Protein AF-A0A959XZ48-F1 (afdb_monomer_lite)

Radius of gyration: 23.35 Å; chains: 1; bounding box: 38×27×77 Å

Secondary structure (DSSP, 8-state):
--HHHHHHHHHHHHHHHGGGGS------TT--PEEEE-EE-SSSTT-EE--------TT---EEEES--TTS-EEEEEE-TTS---EEEEESSSTT-EEEEEETTT-TTSEEEEEE--

Foldseek 3Di:
DPPVVVVVVVVVVVVVVVVVPPPPPPPPPLPDADEWEWDADPVDHPGTDGDDDDDDDPSGHHYDYDDDDLQDKDKDKDADPVLDKDKDFDAPPDPVHTPDMWILVVDPVSITMDIDHD

Sequence (118 aa):
MKSKQIVLLFGLLIAGMAHSFAQPFTLDKKLAPVKLQLEENKKLKGTKLVGAKGTAKKEGQYYYVKGHSMFQPVDIFLTSSNNKPVQMEVVKNNWNDIVKQASTVDAQDGIADIKVRA

pLDDT: mean 85.39, std 10.36, range [56.44, 96.25]

Structure (mmCIF, N/CA/C/O backbone):
data_AF-A0A959XZ48-F1
#
_entry.id   AF-A0A959XZ48-F1
#
loop_
_atom_site.group_PDB
_atom_site.id
_atom_site.type_symbol
_atom_site.label_atom_id
_atom_site.label_alt_id
_atom_site.label_comp_id
_atom_site.label_asym_id
_atom_site.label_entity_id
_atom_site.label_seq_id
_atom_site.pdbx_PDB_ins_code
_atom_site.Cartn_x
_atom_site.Cartn_y
_atom_site.Cartn_z
_atom_site.occupancy
_atom_site.B_iso_or_equiv
_atom_site.auth_seq_id
_atom_site.auth_comp_id
_atom_site.auth_asym_id
_atom_site.auth_atom_id
_atom_site.pdbx_PDB_model_num
ATOM 1 N N . MET A 1 1 ? -17.730 -2.304 60.978 1.00 56.44 1 MET A N 1
ATOM 2 C CA . MET A 1 1 ? -18.309 -2.067 59.632 1.00 56.44 1 MET A CA 1
ATOM 3 C C . MET A 1 1 ? -19.287 -3.185 59.318 1.00 56.44 1 MET A C 1
ATOM 5 O O . MET A 1 1 ? -18.970 -4.335 59.597 1.00 56.44 1 MET A O 1
ATOM 9 N N . LYS A 1 2 ? -20.487 -2.871 58.817 1.00 72.25 2 LYS A N 1
ATOM 10 C CA . LYS A 1 2 ? -21.495 -3.901 58.489 1.00 72.25 2 LYS A CA 1
ATOM 11 C C . LYS A 1 2 ? -21.005 -4.722 57.284 1.00 72.25 2 LYS A C 1
ATOM 13 O O . LYS A 1 2 ? -20.384 -4.149 56.394 1.00 72.25 2 LYS A O 1
ATOM 18 N N . SER A 1 3 ? -21.309 -6.021 57.212 1.00 71.69 3 SER A N 1
ATOM 19 C CA . SER A 1 3 ? -20.847 -6.922 56.130 1.00 71.69 3 SER A CA 1
ATOM 20 C C . SER A 1 3 ? -21.125 -6.386 54.717 1.00 71.69 3 SER A C 1
ATOM 22 O O . SER A 1 3 ? -20.293 -6.510 53.825 1.00 71.69 3 SER A O 1
ATOM 24 N N . LYS A 1 4 ? -22.246 -5.677 54.535 1.00 75.50 4 LYS A N 1
ATOM 25 C CA . LYS A 1 4 ? -22.615 -5.003 53.278 1.00 75.50 4 LYS A CA 1
ATOM 26 C C . LYS A 1 4 ? -21.634 -3.897 52.855 1.00 75.50 4 LYS A C 1
ATOM 28 O O . LYS A 1 4 ? -21.434 -3.690 51.666 1.00 75.50 4 LYS A O 1
ATOM 33 N N . GLN A 1 5 ? -21.001 -3.208 53.808 1.00 76.44 5 GLN A N 1
ATOM 34 C CA . GLN A 1 5 ? -20.003 -2.167 53.527 1.00 76.44 5 GLN A CA 1
ATOM 35 C C . GLN A 1 5 ? -18.667 -2.766 53.074 1.00 76.44 5 GLN A C 1
ATOM 37 O O . GLN A 1 5 ? -17.974 -2.155 52.271 1.00 76.44 5 GLN A O 1
ATOM 42 N N . ILE A 1 6 ? -18.329 -3.970 53.551 1.00 79.56 6 ILE A N 1
ATOM 43 C CA . ILE A 1 6 ? -17.110 -4.692 53.158 1.00 79.56 6 ILE A CA 1
ATOM 44 C C . ILE A 1 6 ? -17.240 -5.210 51.722 1.00 79.56 6 ILE A C 1
ATOM 46 O O . ILE A 1 6 ? -16.321 -5.031 50.930 1.00 79.56 6 ILE A O 1
ATOM 50 N N . VAL A 1 7 ? -18.401 -5.770 51.361 1.00 82.69 7 VAL A N 1
ATOM 51 C CA . VAL A 1 7 ? -18.682 -6.226 49.986 1.00 82.69 7 VAL A CA 1
ATOM 52 C C . VAL A 1 7 ? -18.634 -5.061 48.992 1.00 82.69 7 VAL A C 1
ATOM 54 O O . VAL A 1 7 ? -18.049 -5.192 47.919 1.00 82.69 7 VAL A O 1
ATOM 57 N N . LEU A 1 8 ? -19.188 -3.900 49.364 1.00 83.50 8 LEU A N 1
ATOM 58 C CA . LEU A 1 8 ? -19.151 -2.699 48.526 1.00 83.50 8 LEU A CA 1
ATOM 59 C C . LEU A 1 8 ? -17.714 -2.187 48.316 1.00 83.50 8 LEU A C 1
ATOM 61 O O . LEU A 1 8 ? -17.343 -1.839 47.196 1.00 83.50 8 LEU A O 1
ATOM 65 N N . LEU A 1 9 ? -16.896 -2.181 49.376 1.00 81.62 9 LEU A N 1
ATOM 66 C CA . LEU A 1 9 ? -15.490 -1.772 49.296 1.00 81.62 9 LEU A CA 1
ATOM 67 C C . LEU A 1 9 ? -14.678 -2.706 48.388 1.00 81.62 9 LEU A C 1
ATOM 69 O O . LEU A 1 9 ? -13.862 -2.241 47.595 1.00 81.62 9 LEU A O 1
ATOM 73 N N . PHE A 1 10 ? -14.922 -4.015 48.487 1.00 80.44 10 PHE A N 1
ATOM 74 C CA . PHE A 1 10 ? -14.230 -5.015 47.675 1.00 80.44 10 PHE A CA 1
ATOM 75 C C . PHE A 1 10 ? -14.582 -4.893 46.187 1.00 80.44 10 PHE A C 1
ATOM 77 O O . PHE A 1 10 ? -13.698 -4.983 45.338 1.00 80.44 10 PHE A O 1
ATOM 84 N N . GLY A 1 11 ? -15.850 -4.615 45.862 1.00 80.81 11 GLY A N 1
ATOM 85 C CA . GLY A 1 11 ? -16.277 -4.375 44.479 1.00 80.81 11 GLY A CA 1
ATOM 86 C C . GLY A 1 11 ? -15.614 -3.144 43.849 1.00 80.81 11 GLY A C 1
ATOM 87 O O . GLY A 1 11 ? -15.176 -3.197 42.701 1.00 80.81 11 GLY A O 1
ATOM 88 N N . LEU A 1 12 ? -15.470 -2.060 44.617 1.00 80.81 12 LEU A N 1
ATOM 89 C CA . LEU A 1 12 ? -14.789 -0.835 44.175 1.00 80.81 12 LEU A CA 1
ATOM 90 C C . LEU A 1 12 ? -13.289 -1.049 43.918 1.00 80.81 12 LEU A C 1
ATOM 92 O O . LEU A 1 12 ? -12.750 -0.523 42.945 1.00 80.81 12 LEU A O 1
ATOM 96 N N . LEU A 1 13 ? -12.628 -1.864 44.744 1.00 79.56 13 LEU A N 1
ATOM 97 C CA . LEU A 1 13 ? -11.216 -2.226 44.577 1.00 79.56 13 LEU A CA 1
ATOM 98 C C . LEU A 1 13 ? -10.965 -3.032 43.293 1.00 79.56 13 LEU A C 1
ATOM 100 O O . LEU A 1 13 ? -10.016 -2.745 42.564 1.00 79.56 13 LEU A O 1
ATOM 104 N N . ILE A 1 14 ? -11.840 -3.989 42.974 1.00 77.75 14 ILE A N 1
ATOM 105 C CA . ILE A 1 14 ? -11.722 -4.815 41.760 1.00 77.75 14 ILE A CA 1
ATOM 106 C C . ILE A 1 14 ? -11.981 -3.978 40.495 1.00 77.75 14 ILE A C 1
ATOM 108 O O . ILE A 1 14 ? -11.259 -4.115 39.506 1.00 77.75 14 ILE A O 1
ATOM 112 N N . ALA A 1 15 ? -12.950 -3.056 40.528 1.00 74.19 15 ALA A N 1
ATOM 113 C CA . ALA A 1 15 ? -13.234 -2.158 39.404 1.00 74.19 15 ALA A CA 1
ATOM 114 C C . ALA A 1 15 ? -12.079 -1.177 39.108 1.00 74.19 15 ALA A C 1
ATOM 116 O O . ALA A 1 15 ? -11.819 -0.851 37.946 1.00 74.19 15 ALA A O 1
ATOM 117 N N . GLY A 1 16 ? -11.349 -0.740 40.142 1.00 70.25 16 GLY A N 1
ATOM 118 C CA . GLY A 1 16 ? -10.163 0.109 39.991 1.00 70.25 16 GLY A CA 1
ATOM 119 C C . GLY A 1 16 ? -8.975 -0.607 39.337 1.00 70.25 16 GLY A C 1
ATOM 120 O O . GLY A 1 16 ? -8.247 0.000 38.556 1.00 70.25 16 GLY A O 1
ATOM 121 N N . MET A 1 17 ? -8.804 -1.910 39.589 1.00 69.94 17 MET A N 1
ATOM 122 C CA . MET A 1 17 ? -7.698 -2.701 39.030 1.00 69.94 17 MET A CA 1
ATOM 123 C C . MET A 1 17 ? -7.877 -3.056 37.545 1.00 69.94 17 MET A C 1
ATOM 125 O O . MET A 1 17 ? -6.887 -3.289 36.855 1.00 69.94 17 MET A O 1
ATOM 129 N N . ALA A 1 18 ? -9.109 -3.054 37.023 1.00 64.88 18 ALA A N 1
ATOM 130 C CA . ALA A 1 18 ? -9.390 -3.413 35.628 1.00 64.88 18 ALA A CA 1
ATOM 131 C C . ALA A 1 18 ? -8.779 -2.437 34.597 1.00 64.88 18 ALA A C 1
ATOM 133 O O . ALA A 1 18 ? -8.466 -2.843 33.480 1.00 64.88 18 ALA A O 1
ATOM 134 N N . HIS A 1 19 ? -8.548 -1.173 34.970 1.00 60.16 19 HIS A N 1
ATOM 135 C CA . HIS A 1 19 ? -7.968 -0.166 34.069 1.00 60.16 19 HIS A CA 1
ATOM 136 C C . HIS A 1 19 ? -6.466 -0.375 33.811 1.00 60.16 19 HIS A C 1
ATOM 138 O O . HIS A 1 19 ? -5.962 0.059 32.778 1.00 60.16 19 HIS A O 1
ATOM 144 N N . SER A 1 20 ? -5.759 -1.078 34.701 1.00 62.03 20 SER A N 1
ATOM 145 C CA . SER A 1 20 ? -4.318 -1.348 34.570 1.00 62.03 20 SER A CA 1
ATOM 146 C C . SER A 1 20 ? -3.995 -2.546 33.668 1.00 62.03 20 SER A C 1
ATOM 148 O O . SER A 1 20 ? -2.836 -2.740 33.313 1.00 62.03 20 SER A O 1
ATOM 150 N N . PHE A 1 21 ? -5.003 -3.344 33.293 1.00 60.75 21 PHE A N 1
ATOM 151 C CA . PHE A 1 21 ? -4.860 -4.505 32.404 1.00 60.75 21 PHE A CA 1
ATOM 152 C C . PHE A 1 21 ? -5.347 -4.250 30.975 1.00 60.75 21 PHE A C 1
ATOM 154 O O . PHE A 1 21 ? -5.294 -5.156 30.141 1.00 60.75 21 PHE A O 1
ATOM 161 N N . ALA A 1 22 ? -5.798 -3.032 30.657 1.00 60.16 22 ALA A N 1
ATOM 162 C CA . ALA A 1 22 ? -5.937 -2.642 29.263 1.00 60.16 22 ALA A CA 1
ATOM 163 C C . ALA A 1 22 ? -4.540 -2.719 28.630 1.00 60.16 22 ALA A C 1
ATOM 165 O O . ALA A 1 22 ? -3.628 -2.005 29.049 1.00 60.16 22 ALA A O 1
ATOM 166 N N . GLN A 1 23 ? -4.358 -3.638 27.675 1.00 60.84 23 GLN A N 1
ATOM 167 C CA . GLN A 1 23 ? -3.100 -3.782 26.946 1.00 60.84 23 GLN A CA 1
ATOM 168 C C . GLN A 1 23 ? -2.666 -2.395 26.467 1.00 60.84 23 GLN A C 1
ATOM 170 O O . GLN A 1 23 ? -3.493 -1.673 25.899 1.00 60.84 23 GLN A O 1
ATOM 175 N N . PRO A 1 24 ? -1.412 -1.981 26.705 1.00 58.25 24 PRO A N 1
ATOM 176 C CA . PRO A 1 24 ? -0.981 -0.682 26.247 1.00 58.25 24 PRO A CA 1
ATOM 177 C C . PRO A 1 24 ? -1.011 -0.731 24.720 1.00 58.25 24 PRO A C 1
ATOM 179 O O . PRO A 1 24 ? -0.177 -1.391 24.096 1.00 58.25 24 PRO A O 1
ATOM 182 N N . PHE A 1 25 ? -1.985 -0.046 24.112 1.00 58.41 25 PHE A N 1
ATOM 183 C CA . PHE A 1 25 ? -1.982 0.292 22.691 1.00 58.41 25 PHE A CA 1
ATOM 184 C C . PHE A 1 25 ? -0.831 1.272 22.462 1.00 58.41 25 PHE A C 1
ATOM 186 O O . PHE A 1 25 ? -1.014 2.476 22.285 1.00 58.41 25 PHE A O 1
ATOM 193 N N . THR A 1 26 ? 0.390 0.765 22.578 1.00 61.91 26 THR A N 1
ATOM 194 C CA . THR A 1 26 ? 1.590 1.562 22.419 1.00 61.91 26 THR A CA 1
ATOM 195 C C . THR A 1 26 ? 1.764 1.705 20.925 1.00 61.91 26 THR A C 1
ATOM 197 O O . THR A 1 26 ? 2.073 0.740 20.231 1.00 61.91 26 THR A O 1
ATOM 200 N N . LEU A 1 27 ? 1.486 2.904 20.423 1.00 66.94 27 LEU A N 1
ATOM 201 C CA . LEU A 1 27 ? 1.749 3.256 19.040 1.00 66.94 27 LEU A CA 1
ATOM 202 C C . LEU A 1 27 ? 3.236 3.001 18.764 1.00 66.94 27 LEU A C 1
ATOM 204 O O . LEU A 1 27 ? 4.095 3.652 19.367 1.00 66.94 27 LEU A O 1
ATOM 208 N N . ASP A 1 28 ? 3.542 2.046 17.886 1.00 76.06 28 ASP A N 1
ATOM 209 C CA . ASP A 1 28 ? 4.915 1.823 17.449 1.00 76.06 28 ASP A CA 1
ATOM 210 C C . ASP A 1 28 ? 5.379 3.064 16.681 1.00 76.06 28 ASP A C 1
ATOM 212 O O . ASP A 1 28 ? 4.923 3.344 15.574 1.00 76.06 28 ASP A O 1
ATOM 216 N N . LYS A 1 29 ? 6.296 3.826 17.281 1.00 74.06 29 LYS A N 1
ATOM 217 C CA . LYS A 1 29 ? 6.820 5.069 16.702 1.00 74.06 29 LYS A CA 1
ATOM 218 C C . LYS A 1 29 ? 7.603 4.839 15.405 1.00 74.06 29 LYS A C 1
ATOM 220 O O . LYS A 1 29 ? 7.852 5.808 14.692 1.00 74.06 29 LYS A O 1
ATOM 225 N N . LYS A 1 30 ? 7.999 3.597 15.098 1.00 78.44 30 LYS A N 1
ATOM 226 C CA . LYS A 1 30 ? 8.623 3.238 13.815 1.00 78.44 30 LYS A CA 1
ATOM 227 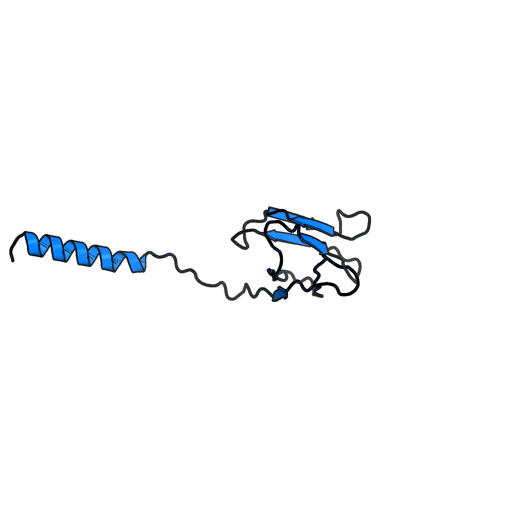C C . LYS A 1 30 ? 7.595 3.143 12.686 1.00 78.44 30 LYS A C 1
ATOM 229 O O . LYS A 1 30 ? 7.942 3.353 11.526 1.00 78.44 30 LYS A O 1
ATOM 234 N N . LEU A 1 31 ? 6.331 2.879 13.017 1.00 79.56 31 LEU A N 1
ATOM 235 C CA . LEU A 1 31 ? 5.232 2.829 12.063 1.00 79.56 31 LEU A CA 1
ATOM 236 C C . LEU A 1 31 ? 4.659 4.235 11.854 1.00 79.56 31 LEU A C 1
ATOM 238 O O . LEU A 1 31 ? 3.754 4.681 12.557 1.00 79.56 31 LEU A O 1
ATOM 242 N N . ALA A 1 32 ? 5.189 4.932 10.849 1.00 84.81 32 ALA A N 1
ATOM 243 C CA . ALA A 1 32 ? 4.725 6.252 10.423 1.00 84.81 32 ALA A CA 1
ATOM 244 C C . ALA A 1 32 ? 4.060 6.175 9.032 1.00 84.81 32 ALA A C 1
ATOM 246 O O . ALA A 1 32 ? 4.682 6.544 8.032 1.00 84.81 32 ALA A O 1
ATOM 247 N N . PRO A 1 33 ? 2.817 5.659 8.931 1.00 89.12 33 PRO A N 1
ATOM 248 C CA . PRO A 1 33 ? 2.157 5.480 7.647 1.00 89.12 33 PRO A CA 1
ATOM 249 C C . PRO A 1 33 ? 1.836 6.814 6.975 1.00 89.12 33 PRO A C 1
ATOM 251 O O . PRO A 1 33 ? 1.251 7.722 7.569 1.00 89.12 33 PRO A O 1
ATOM 254 N N . VAL A 1 34 ? 2.157 6.900 5.689 1.00 91.94 34 VAL A N 1
ATOM 255 C CA . VAL A 1 34 ? 1.785 8.023 4.834 1.00 91.94 34 VAL A CA 1
ATOM 256 C C . VAL A 1 34 ? 0.343 7.830 4.378 1.00 91.94 34 VAL A C 1
ATOM 258 O O . VAL A 1 34 ? -0.011 6.820 3.767 1.00 91.94 34 VAL A O 1
ATOM 261 N N . LYS A 1 35 ? -0.514 8.809 4.664 1.00 94.25 35 LYS A N 1
ATOM 262 C CA . LYS A 1 35 ? -1.908 8.775 4.225 1.00 94.25 35 LYS A CA 1
ATOM 263 C C . LYS A 1 35 ? -1.998 8.998 2.712 1.00 94.25 35 LYS A C 1
ATOM 265 O O . LYS A 1 35 ? -1.591 10.045 2.218 1.00 94.25 35 LYS A O 1
ATOM 270 N N . LEU A 1 36 ? -2.625 8.062 2.005 1.00 94.56 36 LEU A N 1
ATOM 271 C CA . LEU A 1 36 ? -3.001 8.185 0.599 1.00 94.56 36 LEU A CA 1
ATOM 272 C C . LEU A 1 36 ? -4.511 8.402 0.497 1.00 94.56 36 LEU A C 1
ATOM 274 O O . LEU A 1 36 ? -5.305 7.487 0.710 1.00 94.56 36 LEU A O 1
ATOM 278 N N . GLN A 1 37 ? -4.916 9.637 0.216 1.00 96.00 37 GLN A N 1
ATOM 279 C CA . GLN A 1 37 ? -6.320 10.006 0.070 1.00 96.00 37 GLN A CA 1
ATOM 280 C C . GLN A 1 37 ? -6.748 9.838 -1.391 1.00 96.00 37 GLN A C 1
ATOM 282 O O . GLN A 1 37 ? -6.268 10.554 -2.258 1.00 96.00 37 GLN A O 1
ATOM 287 N N . LEU A 1 38 ? -7.662 8.906 -1.647 1.00 94.62 38 LEU A N 1
ATOM 288 C CA . LEU A 1 38 ? -8.292 8.717 -2.949 1.00 94.62 38 LEU A CA 1
ATOM 289 C C . LEU A 1 38 ? -9.172 9.924 -3.291 1.00 94.62 38 LEU A C 1
ATOM 291 O O . LEU A 1 38 ? -10.063 10.280 -2.509 1.00 94.62 38 LEU A O 1
ATOM 295 N N . GLU A 1 39 ? -8.945 10.499 -4.469 1.00 94.50 39 GLU A N 1
ATOM 296 C CA . GLU A 1 39 ? -9.670 11.659 -4.992 1.00 94.50 39 GLU A CA 1
ATOM 297 C C . GLU A 1 39 ? -10.338 11.334 -6.326 1.00 94.50 39 GLU A C 1
ATOM 299 O O . GLU A 1 39 ? -9.848 10.503 -7.088 1.00 94.50 39 GLU A O 1
ATOM 304 N N . GLU A 1 40 ? -11.468 11.980 -6.609 1.00 94.19 40 GLU A N 1
ATOM 305 C CA . GLU A 1 40 ? -12.197 11.772 -7.860 1.00 94.19 40 GLU A CA 1
ATOM 306 C C . GLU A 1 40 ? -11.374 12.194 -9.077 1.00 94.19 40 GLU A C 1
ATOM 308 O O . GLU A 1 40 ? -10.803 13.287 -9.136 1.00 94.19 40 GLU A O 1
ATOM 313 N N . ASN A 1 41 ? -11.359 11.344 -10.100 1.00 91.25 41 ASN A N 1
ATOM 314 C CA . ASN A 1 41 ? -10.709 11.680 -11.354 1.00 91.25 41 ASN A CA 1
ATOM 315 C C . ASN A 1 41 ? -11.645 12.493 -12.254 1.00 91.25 41 ASN A C 1
ATOM 317 O O . ASN A 1 41 ? -12.679 12.011 -12.713 1.00 91.25 41 ASN A O 1
ATOM 321 N N . LYS A 1 42 ? -11.225 13.715 -12.596 1.0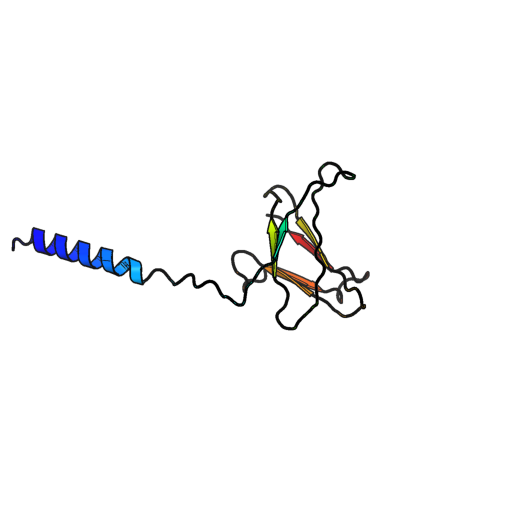0 89.81 42 LYS A N 1
ATOM 322 C CA . LYS A 1 42 ? -11.975 14.622 -13.482 1.00 89.81 42 LYS A CA 1
ATOM 323 C C . LYS A 1 42 ? -12.171 14.083 -14.907 1.00 89.81 42 LYS A C 1
ATOM 325 O O . LYS A 1 42 ? -13.142 14.445 -15.561 1.00 89.81 42 LYS A O 1
ATOM 330 N N . LYS A 1 43 ? -11.247 13.254 -15.399 1.00 89.94 43 LYS A N 1
ATOM 331 C CA . LYS A 1 43 ? -11.270 12.655 -16.745 1.00 89.94 43 LYS A CA 1
ATOM 332 C C . LYS A 1 43 ? -12.067 11.351 -16.791 1.00 89.94 43 LYS A C 1
ATOM 334 O O . LYS A 1 43 ? -12.667 11.046 -17.815 1.00 89.94 43 LYS A O 1
ATOM 339 N N . LEU A 1 44 ? -12.075 10.591 -15.697 1.00 87.31 44 LEU A N 1
ATOM 340 C CA . LEU A 1 44 ? -12.716 9.279 -15.601 1.00 87.31 44 LEU A CA 1
ATOM 341 C C . LEU A 1 44 ? -13.791 9.307 -14.513 1.00 87.31 44 LEU A C 1
ATOM 343 O O . LEU A 1 44 ? -13.531 8.984 -13.349 1.00 87.31 44 LEU A O 1
ATOM 347 N N . LYS A 1 45 ? -15.009 9.702 -14.904 1.00 87.81 45 LYS A N 1
ATOM 348 C CA . LYS A 1 45 ? -16.161 9.767 -13.994 1.00 87.81 45 LYS A CA 1
ATOM 349 C C . LYS A 1 45 ? -16.364 8.430 -13.275 1.00 87.81 45 LYS A C 1
ATOM 351 O O . LYS A 1 45 ? -16.324 7.373 -13.894 1.00 87.81 45 LYS A O 1
ATOM 356 N N . GLY A 1 46 ? -16.595 8.498 -11.965 1.00 86.31 46 GLY A N 1
ATOM 357 C CA . GLY A 1 46 ? -16.824 7.323 -11.118 1.00 86.31 46 GLY A CA 1
ATOM 358 C C . GLY A 1 46 ? -15.556 6.622 -10.623 1.00 86.31 46 GLY A C 1
ATOM 359 O O . GLY A 1 46 ? -15.666 5.662 -9.864 1.00 86.31 46 GLY A O 1
ATOM 360 N N . THR A 1 47 ? -14.361 7.100 -10.989 1.00 89.81 47 THR A N 1
ATOM 361 C CA . THR A 1 47 ? -13.090 6.549 -10.494 1.00 89.81 47 THR A CA 1
ATOM 362 C C . THR A 1 47 ? -12.441 7.476 -9.474 1.00 89.81 47 THR A C 1
ATOM 364 O O . THR A 1 47 ? -12.543 8.703 -9.572 1.00 89.81 47 THR A O 1
ATOM 367 N N . LYS A 1 48 ? -11.758 6.882 -8.492 1.00 93.94 48 LYS A N 1
ATOM 368 C CA . LYS A 1 48 ? -10.902 7.609 -7.558 1.00 93.94 48 LYS A CA 1
ATOM 369 C C . LYS A 1 48 ? -9.476 7.100 -7.650 1.00 93.94 48 LYS A C 1
ATOM 371 O O . LYS A 1 48 ? -9.268 5.904 -7.836 1.00 93.94 48 LYS A O 1
ATOM 376 N N . LEU A 1 49 ? -8.509 7.996 -7.504 1.00 93.75 49 LEU A N 1
ATOM 377 C CA . LEU A 1 49 ? -7.096 7.664 -7.622 1.00 93.75 49 LEU A CA 1
ATOM 378 C C . LEU A 1 49 ? -6.217 8.543 -6.758 1.00 93.75 49 LEU A C 1
ATOM 380 O O . LEU A 1 49 ? -6.552 9.671 -6.410 1.00 93.75 49 LEU A O 1
ATOM 384 N N . VAL A 1 50 ? -5.085 7.956 -6.402 1.00 94.88 50 VAL A N 1
ATOM 385 C CA . VAL A 1 50 ? -3.990 8.566 -5.668 1.00 94.88 50 VAL A CA 1
ATOM 386 C C . VAL A 1 50 ? -2.738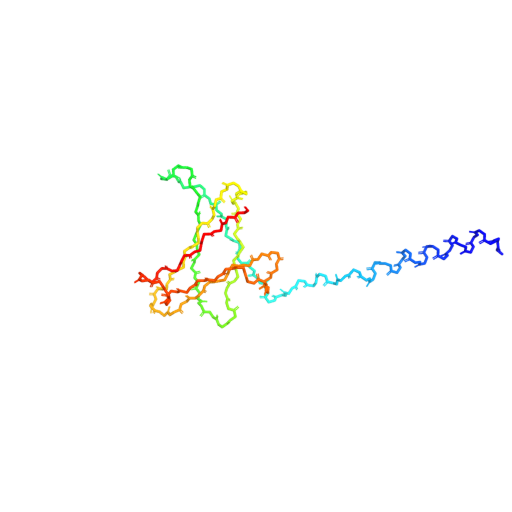 7.775 -6.017 1.00 94.88 50 VAL A C 1
ATOM 388 O O . VAL A 1 50 ? -2.809 6.571 -6.258 1.00 94.88 50 VAL A O 1
ATOM 391 N N . GLY A 1 51 ? -1.597 8.447 -6.069 1.00 92.75 51 GLY A N 1
ATOM 392 C CA . GLY A 1 51 ? -0.310 7.810 -6.309 1.00 92.75 51 GLY A CA 1
ATOM 393 C C . GLY A 1 51 ? 0.717 8.322 -5.317 1.00 92.75 51 GLY A C 1
ATOM 394 O O . GLY A 1 51 ? 0.659 9.474 -4.889 1.00 92.75 51 GLY A O 1
ATOM 395 N N . ALA A 1 52 ? 1.671 7.467 -4.975 1.00 92.81 52 ALA A N 1
ATOM 396 C CA . ALA A 1 52 ? 2.837 7.838 -4.193 1.00 92.81 52 ALA A CA 1
ATOM 397 C C . ALA A 1 52 ? 4.097 7.403 -4.939 1.00 92.81 52 ALA A C 1
ATOM 399 O O . ALA A 1 52 ? 4.097 6.406 -5.660 1.00 92.81 52 ALA A O 1
ATOM 400 N N . LYS A 1 53 ? 5.179 8.155 -4.751 1.00 91.44 53 LYS A N 1
ATOM 401 C CA . LYS A 1 53 ? 6.526 7.737 -5.138 1.00 91.44 53 LYS A CA 1
ATOM 402 C C . LYS A 1 53 ? 7.351 7.565 -3.877 1.00 91.44 53 LYS A C 1
ATOM 404 O O . LYS A 1 53 ? 7.178 8.305 -2.909 1.00 91.44 53 LYS A O 1
ATOM 409 N N . GLY A 1 54 ? 8.226 6.576 -3.908 1.00 86.38 54 GLY A N 1
ATOM 410 C CA . GLY A 1 54 ? 8.918 6.096 -2.732 1.00 86.38 54 GLY A CA 1
ATOM 411 C C . GLY A 1 54 ? 10.300 5.557 -3.051 1.00 86.38 54 GLY A C 1
ATOM 412 O O . GLY A 1 54 ? 10.648 5.350 -4.214 1.00 86.38 54 GLY A O 1
ATOM 413 N N . THR A 1 55 ? 11.072 5.309 -1.998 1.00 85.81 55 THR A N 1
ATOM 414 C CA . THR A 1 55 ? 12.347 4.599 -2.090 1.00 85.81 55 THR A CA 1
ATOM 415 C C . THR A 1 55 ? 12.205 3.312 -1.304 1.00 85.81 55 THR A C 1
ATOM 417 O O . THR A 1 55 ? 11.991 3.357 -0.092 1.00 85.81 55 THR A O 1
ATOM 420 N N . ALA A 1 56 ? 12.357 2.174 -1.980 1.00 80.19 56 ALA A N 1
ATOM 421 C CA . ALA A 1 56 ? 12.402 0.877 -1.322 1.00 80.19 56 ALA A CA 1
ATOM 422 C C . ALA A 1 56 ? 13.628 0.824 -0.394 1.00 80.19 56 ALA A C 1
ATOM 424 O O . ALA A 1 56 ? 14.774 0.766 -0.845 1.00 80.19 56 ALA A O 1
ATOM 425 N N . LYS A 1 57 ? 13.380 0.911 0.914 1.00 82.56 57 LYS A N 1
ATOM 426 C CA . LYS A 1 57 ? 14.366 0.723 1.985 1.00 82.56 57 LYS A CA 1
ATOM 427 C C . LYS A 1 57 ? 14.092 -0.613 2.671 1.00 82.56 57 LYS A C 1
ATOM 429 O O . LYS A 1 57 ? 12.988 -1.135 2.575 1.00 82.56 57 LYS A O 1
ATOM 434 N N . LYS A 1 58 ? 15.073 -1.124 3.421 1.00 79.25 58 LYS A N 1
ATOM 435 C CA . LYS A 1 58 ? 14.951 -2.389 4.168 1.00 79.25 58 LYS A CA 1
ATOM 436 C C . LYS A 1 58 ? 13.729 -2.433 5.100 1.00 79.25 58 LYS A C 1
ATOM 438 O O . LYS A 1 58 ? 13.153 -3.491 5.282 1.00 79.25 58 LYS A O 1
ATOM 443 N N . GLU A 1 59 ? 13.343 -1.294 5.672 1.00 79.38 59 GLU A N 1
ATOM 444 C CA . GLU A 1 59 ? 12.219 -1.173 6.617 1.00 79.38 59 GLU A CA 1
ATOM 445 C C . GLU A 1 59 ? 10.846 -1.029 5.935 1.00 79.38 59 GLU A C 1
ATOM 447 O O . GLU A 1 59 ? 9.826 -0.985 6.621 1.00 79.38 59 GLU A O 1
ATOM 452 N N . GLY A 1 60 ? 10.814 -0.945 4.599 1.00 85.88 60 GLY A N 1
ATOM 453 C CA . GLY A 1 60 ? 9.601 -0.670 3.835 1.00 85.88 60 GLY A CA 1
ATOM 454 C C . GLY A 1 60 ? 9.108 0.775 3.975 1.00 85.88 60 GLY A C 1
ATOM 455 O O . GLY A 1 60 ? 9.661 1.593 4.712 1.00 85.88 60 GLY A O 1
ATOM 456 N N . GLN A 1 61 ? 8.068 1.114 3.217 1.00 90.31 61 GLN A N 1
ATOM 457 C CA . GLN A 1 61 ? 7.301 2.343 3.406 1.00 90.31 61 GLN A CA 1
ATOM 458 C C . GLN A 1 61 ? 5.847 1.969 3.653 1.00 90.31 61 GLN A C 1
ATOM 460 O O . GLN A 1 61 ? 5.275 1.158 2.928 1.00 90.31 61 GLN A O 1
ATOM 465 N N . TYR A 1 62 ? 5.257 2.576 4.676 1.00 91.12 62 TYR A N 1
ATOM 466 C CA . TYR A 1 62 ? 3.902 2.273 5.108 1.00 91.12 62 TYR A CA 1
ATOM 467 C C . TYR A 1 62 ? 2.941 3.284 4.500 1.00 91.12 62 TYR A C 1
ATOM 469 O O . TYR A 1 62 ? 3.153 4.494 4.606 1.00 91.12 62 TYR A O 1
ATOM 477 N N . TYR A 1 63 ? 1.864 2.793 3.895 1.00 92.38 63 TYR A N 1
ATOM 478 C CA . TYR A 1 63 ? 0.828 3.630 3.305 1.00 92.38 63 TYR A CA 1
ATOM 479 C C . TYR A 1 63 ? -0.535 3.260 3.876 1.00 92.38 63 TYR A C 1
ATOM 481 O O . TYR A 1 63 ? -0.885 2.087 3.974 1.00 92.38 63 TYR A O 1
ATOM 489 N N . TYR A 1 64 ? -1.316 4.276 4.236 1.00 91.88 64 TYR A N 1
ATOM 490 C CA . TYR A 1 64 ? -2.698 4.115 4.675 1.00 91.88 64 TYR A CA 1
ATOM 491 C C . TYR A 1 64 ? -3.643 4.713 3.635 1.00 91.88 64 TYR A C 1
ATOM 493 O O . TYR A 1 64 ? -3.724 5.935 3.485 1.00 91.88 64 TYR A O 1
ATOM 501 N N . VAL A 1 65 ? -4.351 3.850 2.909 1.00 91.94 65 VAL A N 1
ATOM 502 C CA . VAL A 1 65 ? -5.283 4.259 1.853 1.00 91.94 65 VAL A CA 1
ATOM 503 C C . VAL A 1 65 ? -6.629 4.641 2.470 1.00 91.94 65 VAL A C 1
ATOM 505 O O . VAL A 1 65 ? -7.230 3.868 3.210 1.00 91.94 65 VAL A O 1
ATOM 508 N N . LYS A 1 66 ? -7.126 5.842 2.156 1.00 92.75 66 LYS A N 1
ATOM 509 C CA . LYS A 1 66 ? -8.426 6.354 2.616 1.00 92.75 66 LYS A CA 1
ATOM 510 C C . LYS A 1 66 ? -9.254 6.852 1.435 1.00 92.75 66 LYS A C 1
ATOM 512 O O . LYS A 1 66 ? -8.709 7.384 0.477 1.00 92.75 66 LYS A O 1
ATOM 517 N N . GLY A 1 67 ? -10.581 6.762 1.535 1.00 91.38 67 GLY A N 1
ATOM 518 C CA . GLY A 1 67 ? -11.513 7.363 0.569 1.00 91.38 67 GLY A CA 1
ATOM 519 C C . GLY A 1 67 ? -12.223 6.374 -0.357 1.00 91.38 67 GLY A C 1
ATOM 520 O O . GLY A 1 67 ? -12.998 6.812 -1.210 1.00 91.38 67 GLY A O 1
ATOM 521 N N . HIS A 1 68 ? -12.006 5.070 -0.166 1.00 89.94 68 HIS A N 1
ATOM 522 C CA . HIS A 1 68 ? -12.827 4.006 -0.743 1.00 89.94 68 HIS A CA 1
ATOM 523 C C . HIS A 1 68 ? -13.982 3.640 0.206 1.00 89.94 68 HIS A C 1
ATOM 525 O O . HIS A 1 68 ? -13.907 3.882 1.412 1.00 89.94 68 HIS A O 1
ATOM 531 N N . SER A 1 69 ? -15.055 3.072 -0.339 1.00 86.88 69 SER A N 1
ATOM 532 C CA . SER A 1 69 ? -16.142 2.454 0.435 1.00 86.88 69 SER A CA 1
ATOM 533 C C . SER A 1 69 ? -16.022 0.928 0.417 1.00 86.88 69 SER A C 1
ATOM 535 O O . SER A 1 69 ? -15.245 0.379 -0.360 1.00 86.88 69 SER A O 1
ATOM 537 N N . MET A 1 70 ? -16.809 0.229 1.242 1.00 84.56 70 MET A N 1
ATOM 538 C CA . MET A 1 70 ? -16.861 -1.242 1.227 1.00 84.56 70 MET A CA 1
ATOM 539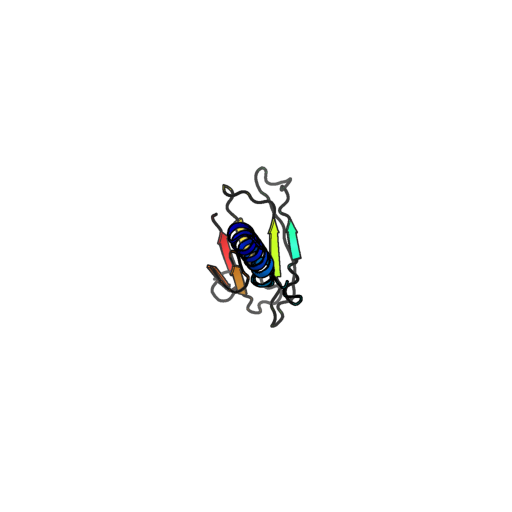 C C . MET A 1 70 ? -17.381 -1.821 -0.101 1.00 84.56 70 MET A C 1
ATOM 541 O O . MET A 1 70 ? -17.055 -2.942 -0.461 1.00 84.56 70 MET A O 1
ATOM 545 N N . PHE A 1 71 ? -18.153 -1.041 -0.861 1.00 86.50 71 PHE A N 1
ATOM 546 C CA . PHE A 1 71 ? -18.693 -1.449 -2.161 1.00 86.50 71 PHE A CA 1
ATOM 547 C C . PHE A 1 71 ? -17.762 -1.104 -3.329 1.00 86.50 71 PHE A C 1
ATOM 549 O O . PHE A 1 71 ? -18.081 -1.384 -4.483 1.00 86.50 71 PHE A O 1
ATOM 556 N N . GLN A 1 72 ? -16.625 -0.466 -3.046 1.00 86.19 72 GLN A N 1
ATOM 557 C CA . GLN A 1 72 ? -15.657 -0.058 -4.051 1.00 86.19 72 GLN A CA 1
ATOM 558 C C . GLN A 1 72 ? -14.398 -0.910 -3.916 1.00 86.19 72 GLN A C 1
ATOM 560 O O . GLN A 1 72 ? -13.711 -0.813 -2.896 1.00 86.19 72 GLN A O 1
ATOM 565 N N . PRO A 1 73 ? -14.067 -1.730 -4.925 1.00 88.94 73 PRO A N 1
ATOM 566 C CA . PRO A 1 73 ? -12.787 -2.410 -4.929 1.00 88.94 73 PRO A CA 1
ATOM 567 C C . PRO A 1 73 ? -11.640 -1.415 -5.029 1.00 88.94 73 PRO A C 1
ATOM 569 O O . PRO A 1 73 ? -11.773 -0.356 -5.645 1.00 88.94 73 PRO A O 1
ATOM 572 N N . VAL A 1 74 ? -10.509 -1.785 -4.441 1.00 92.25 74 VAL A N 1
ATOM 573 C CA . VAL A 1 74 ? -9.270 -1.018 -4.548 1.00 92.25 74 VAL A CA 1
ATOM 574 C C . VAL A 1 74 ? -8.275 -1.856 -5.329 1.00 92.25 74 VAL A C 1
ATOM 576 O O . VAL A 1 74 ? -7.885 -2.932 -4.878 1.00 92.25 74 VAL A O 1
ATOM 579 N N . ASP A 1 75 ? -7.874 -1.352 -6.489 1.00 94.12 75 ASP A N 1
ATOM 580 C CA . ASP A 1 75 ? -6.794 -1.927 -7.279 1.00 94.12 75 ASP A CA 1
ATOM 581 C C . ASP A 1 75 ? -5.511 -1.147 -6.958 1.00 94.12 75 ASP A C 1
ATOM 583 O O . ASP A 1 75 ? -5.466 0.081 -7.071 1.00 94.12 75 ASP A O 1
ATOM 587 N N . ILE A 1 76 ? -4.492 -1.860 -6.487 1.00 94.88 76 ILE A N 1
ATOM 588 C CA . ILE A 1 76 ? -3.193 -1.309 -6.096 1.00 94.88 76 ILE A CA 1
ATOM 589 C C . ILE A 1 76 ? -2.180 -1.767 -7.133 1.00 94.88 76 ILE A C 1
ATOM 591 O O . ILE A 1 76 ? -2.096 -2.961 -7.398 1.00 94.88 76 ILE A O 1
ATOM 595 N N . PHE A 1 77 ? -1.405 -0.832 -7.677 1.00 95.56 77 PHE A N 1
ATOM 596 C CA . PHE A 1 77 ? -0.343 -1.107 -8.642 1.00 95.56 77 PHE A CA 1
ATOM 597 C C . PHE A 1 77 ? 0.998 -0.637 -8.083 1.00 95.56 77 PHE A C 1
ATOM 599 O O . PHE A 1 77 ? 1.100 0.476 -7.558 1.00 95.56 77 PHE A O 1
ATOM 606 N N . LEU A 1 78 ? 2.027 -1.467 -8.226 1.00 95.19 78 LEU A N 1
ATOM 607 C CA . LEU A 1 78 ? 3.397 -1.171 -7.835 1.00 95.19 78 LEU A CA 1
ATOM 608 C C . LEU A 1 78 ? 4.330 -1.377 -9.029 1.00 95.19 78 LEU A C 1
ATOM 610 O O . LEU A 1 78 ? 4.339 -2.430 -9.660 1.00 95.19 78 LEU A O 1
ATOM 614 N N . THR A 1 79 ? 5.156 -0.368 -9.296 1.00 94.88 79 THR A N 1
ATOM 615 C CA . THR A 1 79 ? 6.148 -0.378 -10.377 1.00 94.88 79 THR A CA 1
ATOM 616 C C . THR A 1 79 ? 7.492 0.120 -9.867 1.00 94.88 79 THR A C 1
ATOM 618 O O . THR A 1 79 ? 7.539 1.049 -9.055 1.00 94.88 79 THR A O 1
ATOM 621 N N . SER A 1 80 ? 8.583 -0.420 -10.404 1.00 93.31 80 SER A N 1
ATOM 622 C CA . SER A 1 80 ? 9.939 0.061 -10.128 1.00 93.31 80 SER A CA 1
ATOM 623 C C . SER A 1 80 ? 10.413 1.036 -11.202 1.00 93.31 80 SER A C 1
ATOM 625 O O . SER A 1 80 ? 10.269 0.772 -12.390 1.00 93.31 80 SER A O 1
ATOM 627 N N . SER A 1 81 ? 11.022 2.156 -10.807 1.00 90.38 81 SER A N 1
ATOM 628 C CA . SER A 1 81 ? 11.569 3.137 -11.758 1.00 90.38 81 SER A CA 1
ATOM 629 C C . SER A 1 81 ? 12.941 2.758 -12.322 1.00 90.38 81 SER A C 1
ATOM 631 O O . SER A 1 81 ? 13.387 3.365 -13.291 1.00 90.38 81 SER A O 1
ATOM 633 N N . ASN A 1 82 ? 13.633 1.796 -11.708 1.00 88.88 82 ASN A N 1
ATOM 634 C CA . ASN A 1 82 ? 14.999 1.398 -12.063 1.00 88.88 82 ASN A CA 1
ATOM 635 C C . ASN A 1 82 ? 15.123 -0.105 -12.356 1.00 88.88 82 ASN A C 1
ATOM 637 O O . ASN A 1 82 ? 16.220 -0.654 -12.253 1.00 88.88 82 ASN A O 1
ATOM 641 N N . ASN A 1 83 ? 14.003 -0.769 -12.666 1.00 83.19 83 ASN A N 1
ATOM 642 C CA . ASN A 1 83 ? 13.900 -2.212 -12.911 1.00 83.19 83 ASN A CA 1
ATOM 643 C C . ASN A 1 83 ? 14.419 -3.103 -11.768 1.00 83.19 83 ASN A C 1
ATOM 645 O O . ASN A 1 83 ? 14.572 -4.309 -11.952 1.00 83.19 83 ASN A O 1
ATOM 649 N N . LYS A 1 84 ? 14.682 -2.550 -10.574 1.00 90.62 84 LYS A N 1
ATOM 650 C CA . LYS A 1 84 ? 14.985 -3.373 -9.403 1.00 90.62 84 LYS A CA 1
ATOM 651 C C . LYS A 1 84 ? 13.695 -3.981 -8.855 1.00 90.62 84 LYS A C 1
ATOM 653 O O . LYS A 1 84 ? 12.702 -3.255 -8.779 1.00 90.62 84 LYS A O 1
ATOM 658 N N . PRO A 1 85 ? 13.724 -5.250 -8.419 1.00 92.19 85 PRO A N 1
ATOM 659 C CA . PRO A 1 85 ? 12.610 -5.886 -7.731 1.00 92.19 85 PRO A CA 1
ATOM 660 C C . PRO A 1 85 ? 12.063 -5.043 -6.581 1.00 92.19 85 PRO A C 1
ATOM 662 O O . PRO A 1 85 ? 12.824 -4.593 -5.720 1.00 92.19 85 PRO A O 1
ATOM 665 N N . VAL A 1 86 ? 10.747 -4.859 -6.557 1.00 94.00 86 VAL A N 1
ATOM 666 C CA . VAL A 1 86 ? 10.021 -4.275 -5.428 1.00 94.00 86 VAL A CA 1
ATOM 667 C C . VAL A 1 86 ? 8.781 -5.112 -5.133 1.00 94.00 86 VAL A C 1
ATOM 669 O O . VAL A 1 86 ? 8.170 -5.677 -6.038 1.00 94.00 86 VAL A O 1
ATOM 672 N N . GLN A 1 87 ? 8.421 -5.185 -3.855 1.00 94.69 87 GLN A N 1
ATOM 673 C CA . GLN A 1 87 ? 7.280 -5.943 -3.354 1.00 94.69 87 GLN A CA 1
ATOM 674 C C . GLN A 1 87 ? 6.367 -5.022 -2.549 1.00 94.69 87 GLN A C 1
ATOM 676 O O . GLN A 1 87 ? 6.833 -4.094 -1.884 1.00 94.69 87 GLN A O 1
ATOM 681 N N . MET A 1 88 ? 5.069 -5.297 -2.610 1.00 93.88 88 MET A N 1
ATOM 682 C CA . MET A 1 88 ? 4.077 -4.732 -1.705 1.00 93.88 88 MET A CA 1
ATOM 683 C C . MET A 1 88 ? 3.378 -5.831 -0.920 1.00 93.88 88 MET A C 1
ATOM 685 O O . MET A 1 88 ? 3.171 -6.943 -1.410 1.00 93.88 88 MET A O 1
ATOM 689 N N . GLU A 1 89 ? 2.963 -5.463 0.282 1.00 94.50 89 GLU A N 1
ATOM 690 C CA . GLU A 1 89 ? 2.186 -6.286 1.193 1.00 94.50 89 GLU A CA 1
ATOM 691 C C . GLU A 1 89 ? 0.949 -5.495 1.610 1.00 94.50 89 GLU A C 1
ATOM 693 O O . GLU A 1 89 ? 1.012 -4.300 1.911 1.00 94.50 89 GLU A O 1
ATOM 698 N N . VAL A 1 90 ? -0.197 -6.166 1.598 1.00 93.6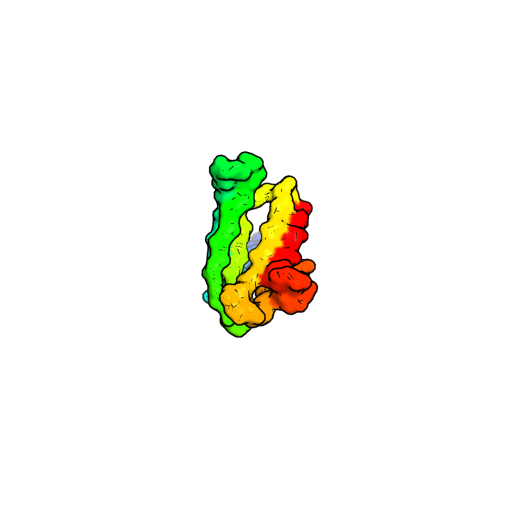2 90 VAL A N 1
ATOM 699 C CA . VAL A 1 90 ? -1.465 -5.633 2.077 1.00 93.62 90 VAL A CA 1
ATOM 700 C C . VAL A 1 90 ? -1.799 -6.347 3.366 1.00 93.62 90 VAL A C 1
ATOM 702 O O . VAL A 1 90 ? -1.919 -7.570 3.404 1.00 93.62 90 VAL A O 1
ATOM 705 N N . VAL A 1 91 ? -1.998 -5.554 4.405 1.00 91.44 91 VAL A N 1
ATOM 706 C CA . VAL A 1 91 ? -2.318 -6.010 5.751 1.00 91.44 91 VAL A CA 1
ATOM 707 C C . VAL A 1 91 ? -3.720 -5.550 6.145 1.00 91.44 91 VAL A C 1
ATOM 709 O O . VAL A 1 91 ? -4.235 -4.562 5.608 1.00 91.44 91 VAL A O 1
ATOM 712 N N . LYS A 1 92 ? -4.355 -6.247 7.090 1.00 83.44 92 LYS A N 1
ATOM 713 C CA . LYS A 1 92 ? -5.673 -5.875 7.629 1.00 83.44 92 LYS A CA 1
ATOM 714 C C . LYS A 1 92 ? -5.611 -5.841 9.152 1.00 83.44 92 LYS A C 1
ATOM 716 O O . LYS A 1 92 ? -5.099 -6.758 9.774 1.00 83.44 92 LYS A O 1
ATOM 721 N N . ASN A 1 93 ? -6.180 -4.800 9.759 1.00 80.12 93 ASN A N 1
ATOM 722 C CA . ASN A 1 93 ? -6.270 -4.570 11.213 1.00 80.12 93 ASN A CA 1
ATOM 723 C C . ASN A 1 93 ? -4.936 -4.349 11.956 1.00 80.12 93 ASN A C 1
ATOM 725 O O . ASN A 1 93 ? -4.913 -3.572 12.907 1.00 80.12 93 ASN A O 1
ATOM 729 N N . ASN A 1 94 ? -3.839 -4.991 11.553 1.00 83.31 94 ASN A N 1
ATOM 730 C CA . ASN A 1 94 ? -2.510 -4.827 12.140 1.00 83.31 94 ASN A CA 1
ATOM 731 C C . ASN A 1 94 ? -1.421 -4.982 11.064 1.00 83.31 94 ASN A C 1
ATOM 733 O O . ASN A 1 94 ? -1.678 -5.571 10.025 1.00 83.31 94 ASN A O 1
ATOM 737 N N . TRP A 1 95 ? -0.218 -4.457 11.308 1.00 84.06 95 TRP A N 1
ATOM 738 C CA . TRP A 1 95 ? 0.876 -4.437 10.323 1.00 84.06 95 TRP A CA 1
ATOM 739 C C . TRP A 1 95 ? 1.651 -5.753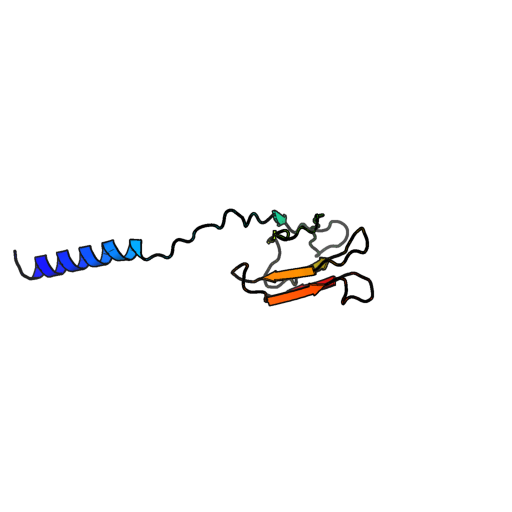 10.184 1.00 84.06 95 TRP A C 1
ATOM 741 O O . TRP A 1 95 ? 2.510 -5.845 9.317 1.00 84.06 95 TRP A O 1
ATOM 751 N N . ASN A 1 96 ? 1.361 -6.751 11.019 1.00 83.62 96 ASN A N 1
ATOM 752 C CA . ASN A 1 96 ? 2.084 -8.025 11.040 1.00 83.62 96 ASN A CA 1
ATOM 753 C C . ASN A 1 96 ? 1.313 -9.153 10.336 1.00 83.62 96 ASN A C 1
ATOM 755 O O . ASN A 1 96 ? 1.875 -10.217 10.094 1.00 83.62 96 ASN A O 1
ATOM 759 N N . ASP A 1 97 ? 0.032 -8.938 10.036 1.00 88.62 97 ASP A N 1
ATOM 760 C CA . ASP A 1 97 ? -0.852 -9.919 9.413 1.00 88.62 97 ASP A CA 1
ATOM 761 C C . ASP A 1 97 ? -1.020 -9.604 7.922 1.00 88.62 97 ASP A C 1
ATOM 763 O O . ASP A 1 97 ? -1.880 -8.816 7.507 1.00 88.62 97 ASP A O 1
ATOM 767 N N . ILE A 1 98 ? -0.119 -10.177 7.123 1.00 92.69 98 ILE A N 1
ATOM 768 C CA . ILE A 1 98 ? -0.091 -10.017 5.669 1.00 92.69 98 ILE A CA 1
ATOM 769 C C . ILE A 1 98 ? -1.220 -10.847 5.062 1.00 92.69 98 ILE A C 1
ATOM 771 O O . ILE A 1 98 ? -1.222 -12.074 5.113 1.00 92.69 98 ILE A O 1
ATOM 775 N N . VAL A 1 99 ? -2.167 -10.162 4.428 1.00 93.50 99 VAL A N 1
ATOM 776 C CA . VAL A 1 99 ? -3.331 -10.777 3.778 1.00 93.50 99 VAL A CA 1
ATOM 777 C C . VAL A 1 99 ? -3.055 -11.060 2.304 1.00 93.50 99 VAL A C 1
ATOM 779 O O . VAL A 1 99 ? -3.555 -12.041 1.754 1.00 93.50 99 VAL A O 1
ATOM 782 N N . LYS A 1 100 ? -2.294 -10.185 1.637 1.00 94.56 100 LYS A N 1
ATOM 783 C CA . LYS A 1 100 ? -1.882 -10.348 0.235 1.00 94.56 100 LYS A CA 1
ATOM 784 C C . LYS A 1 100 ? -0.495 -9.765 0.020 1.00 94.56 100 LYS A C 1
ATOM 786 O O . LYS A 1 100 ? -0.136 -8.783 0.659 1.00 94.56 100 LYS A O 1
ATOM 791 N N . GLN A 1 101 ? 0.232 -10.314 -0.941 1.00 95.56 101 GLN A N 1
ATOM 792 C CA . GLN A 1 101 ? 1.524 -9.800 -1.377 1.00 95.56 101 GLN A CA 1
ATOM 793 C C . GLN A 1 101 ? 1.644 -9.902 -2.895 1.00 95.56 101 GLN A C 1
ATOM 795 O O . GLN A 1 101 ? 1.033 -10.783 -3.502 1.00 95.56 101 GLN A O 1
ATOM 800 N N . ALA A 1 102 ? 2.419 -9.006 -3.494 1.00 95.88 102 ALA A N 1
ATOM 801 C CA . ALA A 1 102 ? 2.756 -9.057 -4.910 1.00 95.88 102 ALA A CA 1
ATOM 802 C C . ALA A 1 102 ? 4.121 -8.411 -5.146 1.00 95.88 102 ALA A C 1
ATOM 804 O O . ALA A 1 102 ? 4.469 -7.419 -4.498 1.00 95.88 102 ALA A O 1
ATOM 805 N N . SER A 1 103 ? 4.882 -8.972 -6.082 1.00 95.75 103 SER A N 1
ATOM 806 C CA . SER A 1 103 ? 6.233 -8.541 -6.432 1.00 95.75 103 SER A CA 1
ATOM 807 C C . SER A 1 103 ? 6.332 -8.258 -7.921 1.00 95.75 103 SER A C 1
ATOM 809 O O . SER A 1 103 ? 5.734 -8.955 -8.739 1.00 95.75 103 SER A O 1
ATOM 811 N N . THR A 1 104 ? 7.131 -7.259 -8.295 1.00 95.31 104 THR A N 1
ATOM 812 C CA . THR A 1 104 ? 7.394 -6.952 -9.710 1.00 95.31 104 THR A CA 1
ATOM 813 C C . THR A 1 104 ? 8.199 -8.046 -10.410 1.00 95.31 104 THR A C 1
ATOM 815 O O . THR A 1 104 ? 8.332 -8.003 -11.624 1.00 95.31 104 THR A O 1
ATOM 818 N N . VAL A 1 105 ? 8.771 -8.998 -9.664 1.00 94.62 105 VAL A N 1
ATOM 819 C CA . VAL A 1 105 ? 9.482 -10.165 -10.221 1.00 94.62 105 VAL A CA 1
ATOM 820 C C . VAL A 1 105 ? 8.510 -11.186 -10.803 1.00 94.62 105 VAL A C 1
ATOM 822 O O . VAL A 1 105 ? 8.823 -11.824 -11.802 1.00 94.62 105 VAL A O 1
ATOM 825 N N . ASP A 1 106 ? 7.335 -11.317 -10.190 1.00 91.56 106 ASP A N 1
ATOM 826 C CA . ASP A 1 106 ? 6.334 -12.315 -10.573 1.00 91.56 106 ASP A CA 1
ATOM 827 C C . ASP A 1 106 ? 5.417 -11.804 -11.701 1.00 91.56 106 ASP A C 1
ATOM 829 O O . ASP A 1 106 ? 4.685 -12.576 -12.320 1.00 91.56 106 ASP A O 1
ATOM 833 N N . ALA A 1 107 ? 5.458 -10.497 -11.979 1.00 91.62 107 ALA A N 1
ATOM 834 C CA . ALA A 1 107 ? 4.663 -9.839 -13.006 1.00 91.62 107 ALA A CA 1
ATOM 835 C C . ALA A 1 107 ? 5.377 -9.847 -14.368 1.00 91.62 107 ALA A C 1
ATOM 837 O O . ALA A 1 107 ? 6.506 -9.372 -14.489 1.00 91.62 107 ALA A O 1
ATOM 838 N N . GLN A 1 108 ? 4.699 -10.324 -15.418 1.00 87.31 108 GLN A N 1
ATOM 839 C CA . GLN A 1 108 ? 5.262 -10.398 -16.778 1.00 87.31 108 GLN A CA 1
ATOM 840 C C . GLN A 1 108 ? 5.625 -9.026 -17.367 1.00 87.31 108 GLN A C 1
ATOM 842 O O . GLN A 1 108 ? 6.552 -8.925 -18.168 1.00 87.31 108 GLN A O 1
ATOM 847 N N . ASP A 1 109 ? 4.900 -7.978 -16.985 1.00 90.88 109 ASP A N 1
ATOM 848 C CA . ASP A 1 109 ? 5.078 -6.601 -17.451 1.00 90.88 109 ASP A CA 1
ATOM 849 C C . ASP A 1 109 ? 5.848 -5.720 -16.448 1.00 90.88 109 ASP A C 1
ATOM 851 O O . ASP A 1 109 ? 6.013 -4.518 -16.669 1.00 90.88 109 ASP A O 1
ATOM 855 N N . GLY A 1 110 ? 6.333 -6.302 -15.343 1.00 91.31 110 GLY A N 1
ATOM 856 C CA . GLY A 1 110 ? 6.997 -5.575 -14.261 1.00 91.31 110 GLY A CA 1
ATOM 857 C C . GLY A 1 110 ? 6.058 -4.715 -13.405 1.00 91.31 110 GLY A C 1
ATOM 858 O O . GLY A 1 110 ? 6.545 -3.911 -12.601 1.00 91.31 110 GLY A O 1
ATOM 859 N N . ILE A 1 111 ? 4.737 -4.871 -13.554 1.00 94.94 111 ILE A N 1
ATOM 860 C CA . ILE A 1 111 ? 3.714 -4.178 -12.767 1.00 94.94 111 ILE A CA 1
ATOM 861 C C . ILE A 1 111 ? 3.074 -5.183 -11.812 1.00 94.94 111 ILE A C 1
ATOM 863 O O . ILE A 1 111 ? 2.263 -6.014 -12.200 1.00 94.94 111 ILE A O 1
ATOM 867 N N . ALA A 1 112 ? 3.413 -5.095 -10.529 1.00 96.12 112 ALA A N 1
ATOM 868 C CA . ALA A 1 112 ? 2.744 -5.906 -9.522 1.00 96.12 112 ALA A CA 1
ATOM 869 C C . ALA A 1 112 ? 1.375 -5.299 -9.197 1.00 96.12 112 ALA A C 1
ATOM 871 O O . ALA A 1 112 ? 1.293 -4.099 -8.912 1.00 96.12 112 ALA A O 1
ATOM 872 N N . ASP A 1 113 ? 0.317 -6.108 -9.180 1.00 96.25 113 ASP A N 1
ATOM 873 C CA . ASP A 1 113 ? -1.031 -5.656 -8.843 1.00 96.25 113 ASP A CA 1
ATOM 874 C C . ASP A 1 113 ? -1.690 -6.487 -7.732 1.00 96.25 113 ASP A C 1
ATOM 876 O O . ASP A 1 113 ? -1.511 -7.698 -7.618 1.00 96.25 113 ASP A O 1
ATOM 880 N N . ILE A 1 114 ? -2.468 -5.819 -6.877 1.00 95.44 114 ILE A N 1
ATOM 881 C CA . ILE A 1 114 ? -3.337 -6.465 -5.887 1.00 95.44 114 ILE A CA 1
ATOM 882 C C . ILE A 1 114 ? -4.720 -5.833 -5.959 1.00 95.44 114 ILE A C 1
ATOM 884 O O . ILE A 1 114 ? -4.880 -4.623 -5.808 1.00 95.44 114 ILE A O 1
ATOM 888 N N . LYS A 1 115 ? -5.743 -6.683 -6.077 1.00 93.19 115 LYS A N 1
ATOM 889 C CA . LYS A 1 115 ? -7.150 -6.282 -5.962 1.00 93.19 115 LYS A CA 1
ATOM 890 C C . LYS A 1 115 ? -7.670 -6.573 -4.562 1.00 93.19 115 LYS A C 1
ATOM 892 O O . LYS A 1 115 ? -7.734 -7.736 -4.138 1.00 93.19 115 LYS A O 1
ATOM 897 N N . VAL A 1 116 ? -8.075 -5.536 -3.844 1.00 90.19 116 VAL A N 1
ATOM 898 C CA . VAL A 1 116 ? -8.676 -5.631 -2.510 1.00 90.19 116 VAL A CA 1
ATOM 899 C C . VAL A 1 116 ? -10.191 -5.495 -2.632 1.00 90.19 116 VAL A C 1
ATOM 901 O O . VAL A 1 116 ? -10.708 -4.556 -3.240 1.00 90.19 116 VAL A O 1
ATOM 904 N N . ARG A 1 117 ? -10.904 -6.465 -2.058 1.00 86.19 117 ARG A N 1
ATOM 905 C CA . ARG A 1 117 ? -12.363 -6.482 -1.911 1.00 86.19 117 ARG A CA 1
ATOM 906 C C . ARG A 1 117 ? -12.642 -6.473 -0.406 1.00 86.19 117 ARG A C 1
ATOM 908 O O . ARG A 1 117 ? -11.957 -7.199 0.316 1.00 86.19 117 ARG A O 1
ATOM 915 N N . ALA A 1 118 ? -13.529 -5.587 0.044 1.00 66.19 118 ALA A N 1
ATOM 916 C CA . ALA A 1 118 ? -13.903 -5.468 1.453 1.00 66.19 118 ALA A CA 1
ATOM 917 C C . ALA A 1 118 ? -14.887 -6.568 1.861 1.00 66.19 118 ALA A C 1
ATOM 919 O O . ALA A 1 118 ? -15.692 -6.971 0.992 1.00 66.19 118 ALA A O 1
#